Protein AF-M4RRA1-F1 (afdb_monomer)

Radius of gyration: 17.66 Å; Cα contacts (8 Å, |Δi|>4): 62; chains: 1; bounding box: 50×31×45 Å

Structure (mmCIF, N/CA/C/O backbone):
data_AF-M4RRA1-F1
#
_entry.id   AF-M4RRA1-F1
#
loop_
_atom_site.group_PDB
_atom_site.id
_atom_site.type_symbol
_atom_site.label_atom_id
_atom_site.label_alt_id
_atom_site.label_comp_id
_atom_site.label_asym_id
_atom_site.label_entity_id
_atom_site.label_seq_id
_atom_site.pdbx_PDB_ins_code
_atom_site.Cartn_x
_atom_site.Cartn_y
_atom_site.Cartn_z
_atom_site.occupancy
_atom_site.B_iso_or_equiv
_atom_site.auth_seq_id
_atom_site.auth_comp_id
_atom_site.auth_asym_id
_atom_site.auth_atom_id
_atom_site.pdbx_PDB_model_num
ATOM 1 N N . MET A 1 1 ? -26.882 -8.489 -2.580 1.00 70.81 1 MET A N 1
ATOM 2 C CA . MET A 1 1 ? -25.593 -8.208 -1.907 1.00 70.81 1 MET A CA 1
ATOM 3 C C . MET A 1 1 ? -24.525 -9.269 -2.179 1.00 70.81 1 MET A C 1
ATOM 5 O O . MET A 1 1 ? -23.495 -8.911 -2.728 1.00 70.81 1 MET A O 1
ATOM 9 N N . LEU A 1 2 ? -24.742 -10.561 -1.882 1.00 89.12 2 LEU A N 1
ATOM 10 C CA . LEU A 1 2 ? -23.706 -11.592 -2.103 1.00 89.12 2 LEU A CA 1
ATOM 11 C C . LEU A 1 2 ? -23.357 -11.804 -3.591 1.00 89.12 2 LEU A C 1
ATOM 13 O O . LEU A 1 2 ? -22.185 -11.814 -3.947 1.00 89.12 2 LEU A O 1
ATOM 17 N N . LYS A 1 3 ? -24.373 -11.887 -4.466 1.00 89.94 3 LYS A N 1
ATOM 18 C CA . LYS A 1 3 ? -24.181 -12.096 -5.915 1.00 89.94 3 LYS A CA 1
ATOM 19 C C . LYS A 1 3 ? -23.275 -11.032 -6.551 1.00 89.94 3 LYS A C 1
ATOM 21 O O . LYS A 1 3 ? -22.347 -11.377 -7.266 1.00 89.94 3 LYS A O 1
ATOM 26 N N . GLN A 1 4 ? -23.496 -9.756 -6.228 1.00 93.56 4 GLN A N 1
ATOM 27 C CA . GLN A 1 4 ? -22.687 -8.646 -6.745 1.00 93.56 4 GLN A CA 1
ATOM 28 C C . GLN A 1 4 ? -21.228 -8.724 -6.276 1.00 93.56 4 GLN A C 1
ATOM 30 O O . GLN A 1 4 ? -20.335 -8.571 -7.097 1.00 93.56 4 GLN A O 1
ATOM 35 N N . ARG A 1 5 ? -20.984 -9.038 -4.993 1.00 92.56 5 ARG A N 1
ATOM 36 C CA . ARG A 1 5 ? -19.623 -9.192 -4.443 1.00 92.56 5 ARG A CA 1
ATOM 37 C C . ARG A 1 5 ? -18.852 -10.343 -5.095 1.00 92.56 5 ARG A C 1
ATOM 39 O O . ARG A 1 5 ? -17.665 -10.197 -5.367 1.00 92.56 5 ARG A O 1
ATOM 46 N N . ILE A 1 6 ? -19.525 -11.470 -5.347 1.00 94.31 6 ILE A N 1
ATOM 47 C CA . ILE A 1 6 ? -18.920 -12.630 -6.019 1.00 94.31 6 ILE A CA 1
ATOM 48 C C . ILE A 1 6 ? -18.558 -12.270 -7.461 1.00 94.31 6 ILE A C 1
ATOM 50 O O . ILE A 1 6 ? -17.435 -12.525 -7.879 1.00 94.31 6 ILE A O 1
ATOM 54 N N . ILE A 1 7 ? -19.470 -11.628 -8.199 1.00 95.12 7 ILE A N 1
ATOM 55 C CA . ILE A 1 7 ? -19.227 -11.228 -9.592 1.00 95.12 7 ILE A CA 1
ATOM 56 C C . ILE A 1 7 ? -18.054 -10.244 -9.679 1.00 95.12 7 ILE A C 1
ATOM 58 O O . ILE A 1 7 ? -17.164 -10.435 -10.502 1.00 95.12 7 ILE A O 1
ATOM 62 N N . THR A 1 8 ? -17.995 -9.230 -8.809 1.00 94.94 8 THR A N 1
ATOM 63 C CA . THR A 1 8 ? -16.879 -8.271 -8.818 1.00 94.94 8 THR A CA 1
ATOM 64 C C . THR A 1 8 ? -15.548 -8.932 -8.479 1.00 94.94 8 THR A C 1
ATOM 66 O O . THR A 1 8 ? -14.557 -8.653 -9.143 1.00 94.94 8 THR A O 1
ATOM 69 N N . ALA A 1 9 ? -15.512 -9.836 -7.494 1.00 92.19 9 ALA A N 1
ATOM 70 C CA . ALA A 1 9 ? -14.293 -10.570 -7.156 1.00 92.19 9 ALA A CA 1
ATOM 71 C C . ALA A 1 9 ? -13.836 -11.481 -8.309 1.00 92.19 9 ALA A C 1
ATOM 73 O O . ALA A 1 9 ? -12.649 -11.514 -8.626 1.00 92.19 9 ALA A O 1
ATOM 74 N N . LEU A 1 10 ? -14.778 -12.162 -8.971 1.00 95.19 10 LEU A N 1
ATOM 75 C CA . LEU A 1 10 ? -14.507 -13.043 -10.107 1.00 95.19 10 LEU A CA 1
ATOM 76 C C . LEU A 1 10 ? -13.968 -12.286 -11.327 1.00 95.19 10 LEU A C 1
ATOM 78 O O . LEU A 1 10 ? -13.229 -12.869 -12.105 1.00 95.19 10 LEU A O 1
ATOM 82 N N . ILE A 1 11 ? -14.324 -11.011 -11.500 1.00 95.06 11 ILE A N 1
ATOM 83 C CA . ILE A 1 11 ? -13.798 -10.160 -12.579 1.00 95.06 11 ILE A CA 1
ATOM 84 C C . ILE A 1 11 ? -12.445 -9.550 -12.186 1.00 95.06 11 ILE A C 1
ATOM 86 O O . ILE A 1 11 ? -11.511 -9.549 -12.985 1.00 95.06 11 ILE A O 1
ATOM 90 N N . LEU A 1 12 ? -12.315 -9.047 -10.955 1.00 92.88 12 LEU A N 1
ATOM 91 C CA . LEU A 1 12 ? -11.098 -8.372 -10.494 1.00 92.88 12 LEU A CA 1
ATOM 92 C C . LEU A 1 12 ? -9.915 -9.329 -10.328 1.00 92.88 12 LEU A C 1
ATOM 94 O O . LEU A 1 12 ? -8.797 -8.954 -10.665 1.00 92.88 12 LEU A O 1
ATOM 98 N N . ALA A 1 13 ? -10.137 -10.553 -9.843 1.00 92.81 13 ALA A N 1
ATOM 99 C CA . ALA A 1 13 ? -9.068 -11.533 -9.651 1.00 92.81 13 ALA A CA 1
ATOM 100 C C . ALA A 1 13 ? -8.309 -11.884 -10.952 1.00 92.81 13 ALA A C 1
ATOM 102 O O . ALA A 1 13 ? -7.087 -11.725 -10.975 1.00 92.81 13 ALA A O 1
ATOM 103 N N . PRO A 1 14 ? -8.966 -12.308 -12.052 1.00 94.44 14 PRO A N 1
ATOM 104 C CA . PRO A 1 14 ? -8.272 -12.568 -13.308 1.00 94.44 14 PRO A CA 1
ATOM 105 C C . PRO A 1 14 ? -7.684 -11.295 -13.912 1.00 94.44 14 PRO A C 1
ATOM 107 O O . PRO A 1 14 ? -6.604 -11.364 -14.482 1.00 94.44 14 PRO A O 1
ATOM 110 N N . LEU A 1 15 ? -8.329 -10.134 -13.749 1.00 93.44 15 LEU A N 1
ATOM 111 C CA . LEU A 1 15 ? -7.792 -8.859 -14.229 1.00 93.44 15 LEU A CA 1
ATOM 112 C C . LEU A 1 15 ? -6.479 -8.492 -13.517 1.00 93.44 15 LEU A C 1
ATOM 114 O O . LEU A 1 15 ? -5.519 -8.089 -14.171 1.00 93.44 15 LEU A O 1
ATOM 118 N N . ALA A 1 16 ? -6.404 -8.700 -12.201 1.00 91.88 16 ALA A N 1
ATOM 119 C CA . ALA A 1 16 ? -5.183 -8.508 -11.425 1.00 91.88 16 ALA A CA 1
ATOM 120 C C . ALA A 1 16 ? -4.077 -9.486 -11.852 1.00 91.88 16 ALA A C 1
ATOM 122 O O . ALA A 1 16 ? -2.941 -9.066 -12.060 1.00 91.88 16 ALA A O 1
ATOM 123 N N . LEU A 1 17 ? -4.404 -10.769 -12.050 1.00 93.25 17 LEU A N 1
ATOM 124 C CA . LEU A 1 17 ? -3.448 -11.755 -12.568 1.00 93.25 17 LEU A CA 1
ATOM 125 C C . LEU A 1 17 ? -2.943 -11.380 -13.962 1.00 93.25 17 LEU A C 1
ATOM 127 O O . LEU A 1 17 ? -1.748 -11.482 -14.229 1.00 93.25 17 LEU A O 1
ATOM 131 N N . PHE A 1 18 ? -3.831 -10.904 -14.834 1.00 93.88 18 PHE A N 1
ATOM 132 C CA . PHE A 1 18 ? -3.462 -10.464 -16.174 1.00 93.88 18 PHE A CA 1
ATOM 133 C C . PHE A 1 18 ? -2.471 -9.304 -16.116 1.00 93.88 18 PHE A C 1
ATOM 135 O O . PHE A 1 18 ? -1.465 -9.311 -16.819 1.00 93.88 18 PHE A O 1
ATOM 142 N N . ALA A 1 19 ? -2.715 -8.337 -15.231 1.00 91.31 19 ALA A N 1
ATOM 143 C CA . ALA A 1 19 ? -1.802 -7.225 -15.041 1.00 91.31 19 ALA A CA 1
ATOM 144 C C . ALA A 1 19 ? -0.440 -7.657 -14.477 1.00 91.31 19 ALA A C 1
ATOM 146 O O . ALA A 1 19 ? 0.578 -7.122 -14.893 1.00 91.31 19 ALA A O 1
ATOM 147 N N . ILE A 1 20 ? -0.397 -8.632 -13.567 1.00 91.00 20 ILE A N 1
ATOM 148 C CA . ILE A 1 20 ? 0.867 -9.135 -13.005 1.00 91.00 20 ILE A CA 1
ATOM 149 C C . ILE A 1 20 ? 1.686 -9.899 -14.056 1.00 91.00 20 ILE A C 1
ATOM 151 O O . ILE A 1 20 ? 2.906 -9.769 -14.087 1.00 91.00 20 ILE A O 1
ATOM 155 N N . LEU A 1 21 ? 1.036 -10.708 -14.898 1.00 91.56 21 LEU A N 1
ATOM 156 C CA . LEU A 1 21 ? 1.724 -11.621 -15.818 1.00 91.56 21 LEU A CA 1
ATOM 157 C C . LEU A 1 21 ? 2.048 -11.006 -17.185 1.00 91.56 21 LEU A C 1
ATOM 159 O O . LEU A 1 21 ? 3.047 -11.386 -17.790 1.00 91.56 21 LEU A O 1
ATOM 163 N N . TYR A 1 22 ? 1.212 -10.094 -17.690 1.00 90.25 22 TYR A N 1
ATOM 164 C CA . TYR A 1 22 ? 1.317 -9.591 -19.066 1.00 90.25 22 TYR A CA 1
ATOM 165 C C . TYR A 1 22 ? 1.710 -8.119 -19.173 1.00 90.25 22 TYR A C 1
ATOM 167 O O . TYR A 1 22 ? 2.086 -7.674 -20.259 1.00 90.25 22 TYR A O 1
ATO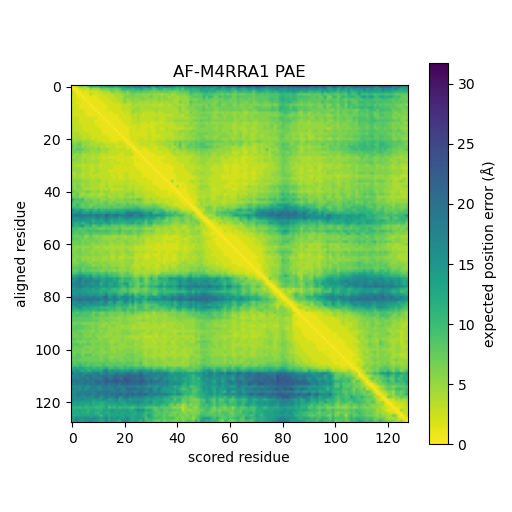M 175 N N . LEU A 1 23 ? 1.603 -7.337 -18.097 1.00 89.62 23 LEU A N 1
ATOM 176 C CA . LEU A 1 23 ? 1.863 -5.904 -18.174 1.00 89.62 23 LEU A CA 1
ATOM 177 C C . LEU A 1 23 ? 3.375 -5.626 -18.065 1.00 89.62 23 LEU A C 1
ATOM 179 O O . LEU A 1 23 ? 4.029 -6.167 -17.171 1.00 89.62 23 LEU A O 1
ATOM 183 N N . PRO A 1 24 ? 3.953 -4.766 -18.927 1.00 89.06 24 PRO A N 1
ATOM 184 C CA . PRO A 1 24 ? 5.344 -4.345 -18.788 1.00 89.06 24 PRO A CA 1
ATOM 185 C C . PRO A 1 24 ? 5.603 -3.732 -17.408 1.00 89.06 24 PRO A C 1
ATOM 187 O O . PRO A 1 24 ? 4.751 -3.012 -16.885 1.00 89.06 24 PRO A O 1
ATOM 190 N N . LEU A 1 25 ? 6.797 -3.956 -16.847 1.00 85.62 25 LEU A N 1
ATOM 191 C CA . LEU A 1 25 ? 7.146 -3.544 -15.477 1.00 85.62 25 LEU A CA 1
ATOM 192 C C . LEU A 1 25 ? 6.856 -2.060 -15.203 1.00 85.62 25 LEU A C 1
ATOM 194 O O . LEU A 1 25 ? 6.288 -1.728 -14.166 1.00 85.62 25 LEU A O 1
ATOM 198 N N . PHE A 1 26 ? 7.180 -1.174 -16.148 1.00 85.38 26 PHE A N 1
ATOM 199 C CA . PHE A 1 26 ? 6.910 0.260 -16.015 1.00 85.38 26 PHE A CA 1
ATOM 200 C C . PHE A 1 26 ? 5.408 0.572 -15.924 1.00 85.38 26 PHE A C 1
ATOM 202 O O . PHE A 1 26 ? 4.954 1.259 -15.009 1.00 85.38 26 PHE A O 1
ATOM 209 N N . SER A 1 27 ? 4.611 0.021 -16.842 1.00 87.88 27 SER A N 1
ATOM 210 C CA . SER A 1 27 ? 3.155 0.192 -16.838 1.00 87.88 27 SER A CA 1
ATOM 211 C C . SER A 1 27 ? 2.514 -0.415 -15.586 1.00 87.88 27 SER A C 1
ATOM 213 O O . SER A 1 27 ? 1.577 0.163 -15.036 1.00 87.88 27 SER A O 1
ATOM 215 N N . PHE A 1 28 ? 3.045 -1.538 -15.095 1.00 88.88 28 PHE A N 1
ATOM 216 C CA . PHE A 1 28 ? 2.604 -2.173 -13.856 1.00 88.88 28 PHE A CA 1
ATOM 217 C C . PHE A 1 28 ? 2.862 -1.300 -12.625 1.00 88.88 28 PHE A C 1
ATOM 219 O O . PHE A 1 28 ? 1.949 -1.103 -11.826 1.00 88.88 28 PHE A O 1
ATOM 226 N N . GLN A 1 29 ? 4.053 -0.709 -12.497 1.00 88.88 29 GLN A N 1
ATOM 227 C CA . GLN A 1 29 ? 4.379 0.204 -11.394 1.00 88.88 29 GLN A CA 1
ATOM 228 C C . GLN A 1 29 ? 3.424 1.402 -11.332 1.00 88.88 29 GLN A C 1
ATOM 230 O O . GLN A 1 29 ? 2.915 1.727 -10.259 1.00 88.88 29 GLN A O 1
ATOM 235 N N . ILE A 1 30 ? 3.127 2.022 -12.480 1.00 89.25 30 ILE A N 1
ATOM 236 C CA . ILE A 1 30 ? 2.177 3.143 -12.557 1.00 89.25 30 ILE A CA 1
ATOM 237 C C . ILE A 1 30 ? 0.772 2.689 -12.160 1.00 89.25 30 ILE A C 1
ATOM 239 O O . ILE A 1 30 ? 0.099 3.364 -11.380 1.00 89.25 30 ILE A O 1
ATOM 243 N N . MET A 1 31 ? 0.323 1.537 -12.663 1.00 91.19 31 MET A N 1
ATOM 244 C CA . MET A 1 31 ? -0.996 1.004 -12.330 1.00 91.19 31 MET A CA 1
ATOM 245 C C . MET A 1 31 ? -1.128 0.730 -10.825 1.00 91.19 31 MET A C 1
ATOM 247 O O . MET A 1 31 ? -2.125 1.119 -10.218 1.00 91.19 31 MET A O 1
ATOM 251 N N . ILE A 1 32 ? -0.111 0.126 -10.203 1.00 91.12 32 ILE A N 1
ATOM 252 C CA . ILE A 1 32 ? -0.075 -0.099 -8.754 1.00 91.12 32 ILE A CA 1
ATOM 253 C C . ILE A 1 32 ? -0.075 1.226 -7.990 1.00 91.12 32 ILE A C 1
ATOM 255 O O . ILE A 1 32 ? -0.820 1.347 -7.022 1.00 91.12 32 ILE A O 1
ATOM 259 N N . ALA A 1 33 ? 0.667 2.245 -8.434 1.00 90.38 33 ALA A N 1
ATOM 260 C CA . ALA A 1 33 ? 0.643 3.564 -7.798 1.00 90.38 33 ALA A CA 1
ATOM 261 C C . ALA A 1 33 ? -0.775 4.169 -7.783 1.00 90.38 33 ALA A C 1
ATOM 263 O O . ALA A 1 33 ? -1.203 4.706 -6.762 1.00 90.38 33 ALA A O 1
ATOM 264 N N . ILE A 1 34 ? -1.538 4.024 -8.873 1.00 90.44 34 ILE A N 1
ATOM 265 C CA . ILE A 1 34 ? -2.938 4.476 -8.946 1.00 90.44 34 ILE A CA 1
ATOM 266 C C . ILE A 1 34 ? -3.817 3.700 -7.958 1.00 90.44 34 ILE A C 1
ATOM 268 O O . ILE A 1 34 ? -4.576 4.308 -7.202 1.00 90.44 34 ILE A O 1
ATOM 272 N N . VAL A 1 35 ? -3.706 2.368 -7.935 1.00 91.50 35 VAL A N 1
ATOM 273 C CA . VAL A 1 35 ? -4.480 1.510 -7.020 1.00 91.50 35 VAL A CA 1
ATOM 274 C C . VAL A 1 35 ? -4.167 1.844 -5.559 1.00 91.50 35 VAL A C 1
ATOM 276 O O . VAL A 1 35 ? -5.088 1.989 -4.755 1.00 91.50 35 VAL A O 1
ATOM 279 N N . MET A 1 36 ? -2.892 2.050 -5.222 1.00 90.81 36 MET A N 1
ATOM 280 C CA . MET A 1 36 ? -2.466 2.474 -3.885 1.00 90.81 36 MET A CA 1
ATOM 281 C C . MET A 1 36 ? -3.000 3.863 -3.528 1.00 90.81 36 MET A C 1
ATOM 283 O O . MET A 1 36 ? -3.429 4.074 -2.398 1.00 90.81 36 MET A O 1
ATOM 287 N N . GLY A 1 37 ? -3.052 4.798 -4.481 1.00 89.06 37 GLY A N 1
ATOM 288 C CA . GLY A 1 37 ? -3.666 6.113 -4.282 1.00 89.06 37 GLY A CA 1
ATOM 289 C C . GLY A 1 37 ? -5.159 6.039 -3.951 1.00 89.06 37 GLY A C 1
ATOM 290 O O . GLY A 1 37 ? -5.626 6.728 -3.042 1.00 89.06 37 GLY A O 1
ATOM 291 N N . LEU A 1 38 ? -5.909 5.169 -4.636 1.00 88.88 38 LEU A N 1
ATOM 292 C CA . LEU A 1 38 ? -7.318 4.909 -4.317 1.00 88.88 38 LEU A CA 1
ATOM 293 C C . LEU A 1 38 ? -7.466 4.291 -2.920 1.00 88.88 38 LEU A C 1
ATOM 295 O O . LEU A 1 38 ? -8.270 4.772 -2.120 1.00 88.88 38 LEU A O 1
ATOM 299 N N . GLY A 1 39 ? -6.638 3.294 -2.597 1.00 87.12 39 GLY A N 1
ATOM 300 C CA . GLY A 1 39 ? -6.593 2.690 -1.264 1.00 87.12 39 GLY A CA 1
ATOM 301 C C . GLY A 1 39 ? -6.281 3.714 -0.171 1.00 87.12 39 GLY A C 1
ATOM 302 O O . GLY A 1 39 ? -6.935 3.730 0.868 1.00 87.12 39 GLY A O 1
ATOM 303 N N . ALA A 1 40 ? -5.361 4.643 -0.430 1.00 87.50 40 ALA A N 1
ATOM 304 C CA . ALA A 1 40 ? -5.013 5.718 0.490 1.00 87.50 40 ALA A CA 1
ATOM 305 C C . ALA A 1 40 ? -6.178 6.693 0.733 1.00 87.50 40 ALA A C 1
ATOM 307 O O . ALA A 1 40 ? -6.396 7.125 1.870 1.00 87.50 40 ALA A O 1
ATOM 308 N N . LEU A 1 41 ? -6.972 7.022 -0.295 1.00 85.31 41 LEU A N 1
ATOM 309 C CA . LEU A 1 41 ? -8.186 7.830 -0.123 1.00 85.31 41 LEU A CA 1
ATOM 310 C C . LEU A 1 41 ? -9.192 7.134 0.794 1.00 85.31 41 LEU A C 1
ATOM 312 O O . LEU A 1 41 ? -9.699 7.757 1.733 1.00 85.31 41 LEU A O 1
ATOM 316 N N . GLU A 1 42 ? -9.458 5.850 0.562 1.00 86.06 42 GLU A N 1
ATOM 317 C CA . GLU A 1 42 ? -10.368 5.072 1.404 1.00 86.06 42 GLU A CA 1
ATOM 318 C C . GLU A 1 42 ? -9.835 4.956 2.837 1.00 86.06 42 GLU A C 1
ATOM 320 O O . GLU A 1 42 ? -10.561 5.236 3.798 1.00 86.06 42 GLU A O 1
ATOM 325 N N . TRP A 1 43 ? -8.541 4.668 2.984 1.00 84.00 43 TRP A N 1
ATOM 326 C CA . TRP A 1 43 ? -7.871 4.541 4.273 1.00 84.00 43 TRP A CA 1
ATOM 327 C C . TRP A 1 43 ? -7.905 5.838 5.084 1.00 84.00 43 TRP A C 1
ATOM 329 O O . TRP A 1 43 ? -8.217 5.829 6.275 1.00 84.00 43 TRP A O 1
ATOM 339 N N . SER A 1 44 ? -7.668 6.985 4.443 1.00 83.50 44 SER A N 1
ATOM 340 C CA . SER A 1 44 ? -7.759 8.295 5.097 1.00 83.50 44 SER A CA 1
ATOM 341 C C . SER A 1 44 ? -9.161 8.572 5.656 1.00 83.50 44 SER A C 1
ATOM 343 O O . SER A 1 44 ? -9.319 9.190 6.711 1.00 83.50 44 SER A O 1
ATOM 345 N N . SER A 1 45 ? -10.205 8.067 4.992 1.00 80.50 45 SER A N 1
ATOM 346 C CA . SER A 1 45 ? -11.574 8.165 5.493 1.00 80.50 45 SER A CA 1
ATOM 347 C C . SER A 1 45 ? -11.790 7.292 6.730 1.00 80.50 45 SER A C 1
ATOM 349 O O . SER A 1 45 ? -12.444 7.733 7.675 1.00 80.50 45 SER A O 1
ATOM 351 N N . MET A 1 46 ? -11.219 6.084 6.751 1.00 77.44 46 MET A N 1
ATOM 352 C CA . MET A 1 46 ? -11.315 5.157 7.886 1.00 77.44 46 MET A CA 1
ATOM 353 C C . MET A 1 46 ? -10.480 5.607 9.093 1.00 77.44 46 MET A C 1
ATOM 355 O O . MET A 1 46 ? -10.878 5.394 10.237 1.00 77.44 46 MET A O 1
ATOM 359 N N . SER A 1 47 ? -9.356 6.292 8.868 1.00 76.25 47 SER A N 1
ATOM 360 C CA . SER A 1 47 ? -8.463 6.773 9.932 1.00 76.25 47 SER A CA 1
ATOM 361 C C . SER A 1 47 ? -9.024 7.964 10.729 1.00 76.25 47 SER A C 1
ATOM 363 O O . SER A 1 47 ? -8.463 8.346 11.761 1.00 76.25 47 SER A O 1
ATOM 365 N N . GLY A 1 48 ? -10.170 8.518 10.314 1.00 70.75 48 GLY A N 1
ATOM 366 C CA . GLY A 1 48 ? -10.845 9.636 10.979 1.00 70.75 48 GLY A CA 1
ATOM 367 C C . GLY A 1 48 ? -10.425 11.015 10.462 1.00 70.75 48 GLY A C 1
ATOM 368 O O . GLY A 1 48 ? -10.685 12.025 11.125 1.00 70.75 48 GLY A O 1
ATOM 369 N N . MET A 1 49 ? -9.780 11.090 9.292 1.00 74.06 49 MET A N 1
ATOM 370 C CA . MET A 1 49 ? -9.516 12.357 8.608 1.00 74.06 49 MET A CA 1
ATOM 371 C C . MET A 1 49 ? -10.784 12.801 7.874 1.00 74.06 49 MET A C 1
ATOM 373 O O . MET A 1 49 ? -11.172 12.234 6.858 1.00 74.06 49 MET A O 1
ATOM 377 N N . THR A 1 50 ? -11.469 13.818 8.396 1.00 67.56 50 THR A N 1
ATOM 378 C CA . THR A 1 50 ? -12.779 14.245 7.873 1.00 67.56 50 THR A CA 1
ATOM 379 C C . THR A 1 50 ? -12.684 15.266 6.739 1.00 67.56 50 THR A C 1
ATOM 381 O O . THR A 1 50 ? -13.594 15.349 5.919 1.00 67.56 50 THR A O 1
ATOM 384 N N . ARG A 1 51 ? -11.585 16.029 6.646 1.00 77.38 51 ARG A N 1
ATOM 385 C CA . ARG A 1 51 ? -11.409 17.070 5.621 1.00 77.38 51 ARG A CA 1
ATOM 386 C C . ARG A 1 51 ? -10.981 16.477 4.281 1.00 77.38 51 ARG A C 1
ATOM 388 O O . ARG A 1 51 ? -9.926 15.852 4.197 1.00 77.38 51 ARG A O 1
ATOM 395 N N . THR A 1 52 ? -11.733 16.781 3.223 1.00 76.50 52 THR A N 1
ATOM 396 C CA . THR A 1 52 ? -11.442 16.377 1.833 1.00 76.50 52 THR A CA 1
ATOM 397 C C . THR A 1 52 ? -10.025 16.748 1.391 1.00 76.50 52 THR A C 1
ATOM 399 O O . THR A 1 52 ? -9.356 15.947 0.745 1.00 76.50 52 THR A O 1
ATOM 402 N N . PHE A 1 53 ? -9.531 17.920 1.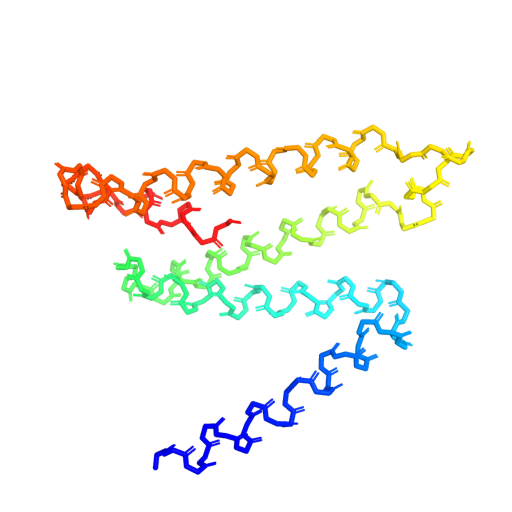807 1.00 79.56 53 PHE A N 1
ATOM 403 C CA . PHE A 1 53 ? -8.167 18.357 1.504 1.00 79.56 53 PHE A CA 1
ATOM 404 C C . PHE A 1 53 ? -7.103 17.427 2.107 1.00 79.56 53 PHE A C 1
ATOM 406 O O . PHE A 1 53 ? -6.170 17.035 1.420 1.00 79.56 53 PHE A O 1
ATOM 413 N N . THR A 1 54 ? -7.268 17.011 3.367 1.00 79.19 54 THR A N 1
ATOM 414 C CA . THR A 1 54 ? -6.327 16.105 4.047 1.00 79.19 54 THR A CA 1
ATOM 415 C C . THR A 1 54 ? -6.347 14.703 3.438 1.00 79.19 54 THR A C 1
ATOM 417 O O . THR A 1 54 ? -5.294 14.087 3.309 1.00 79.19 54 THR A O 1
ATOM 420 N N . LYS A 1 55 ? -7.521 14.222 3.006 1.00 80.88 55 LYS A N 1
ATOM 421 C CA . LYS A 1 55 ? -7.656 12.938 2.301 1.00 80.88 55 LYS A CA 1
ATOM 422 C C . LYS A 1 55 ? -6.898 12.939 0.976 1.00 80.88 55 LYS A C 1
ATOM 424 O O . LYS A 1 55 ? -6.082 12.057 0.729 1.00 80.88 55 LYS A O 1
ATOM 429 N N . SER A 1 56 ? -7.138 13.966 0.158 1.00 82.56 56 SER A N 1
ATOM 430 C CA . SER A 1 56 ? -6.464 14.119 -1.133 1.00 82.56 56 SER A CA 1
ATOM 431 C C . SER A 1 56 ? -4.956 14.297 -0.952 1.00 82.56 56 SER A C 1
ATOM 433 O O . SER A 1 56 ? -4.182 13.623 -1.617 1.00 82.56 56 SER A O 1
ATOM 435 N N . ALA A 1 57 ? -4.524 15.111 0.018 1.00 84.50 57 ALA A N 1
ATOM 436 C CA . ALA A 1 57 ? -3.107 15.284 0.328 1.00 84.50 57 ALA A CA 1
ATOM 437 C C . ALA A 1 57 ? -2.425 13.966 0.734 1.00 84.50 57 ALA A C 1
ATOM 439 O O . ALA A 1 57 ? -1.311 13.704 0.291 1.00 84.50 57 ALA A O 1
ATOM 440 N N . TYR A 1 58 ? -3.090 13.118 1.527 1.00 84.06 58 TYR A N 1
ATOM 441 C CA . TYR A 1 58 ? -2.566 11.801 1.898 1.00 84.06 58 TYR A CA 1
ATOM 442 C C . TYR A 1 58 ? -2.442 10.870 0.686 1.00 84.06 58 TYR A C 1
ATOM 444 O O . TYR A 1 58 ? -1.398 10.256 0.492 1.00 84.06 58 TYR A O 1
ATOM 452 N N . ALA A 1 59 ? -3.459 10.814 -0.174 1.00 86.06 59 ALA A N 1
ATOM 453 C CA . ALA A 1 59 ? -3.399 10.007 -1.389 1.00 86.06 59 ALA A CA 1
ATOM 454 C C . ALA A 1 59 ? -2.334 10.500 -2.376 1.00 86.06 59 ALA A C 1
ATOM 456 O O . ALA A 1 59 ? -1.588 9.693 -2.922 1.00 86.06 59 ALA A O 1
ATOM 457 N N . VAL A 1 60 ? -2.208 11.817 -2.558 1.00 88.44 60 VAL A N 1
ATOM 458 C CA . VAL A 1 60 ? -1.147 12.422 -3.376 1.00 88.44 60 VAL A CA 1
ATOM 459 C C . VAL A 1 60 ? 0.230 12.097 -2.804 1.00 88.44 60 VAL A C 1
ATOM 461 O O . VAL A 1 60 ? 1.140 11.809 -3.572 1.00 88.44 60 VAL A O 1
ATOM 464 N N . LEU A 1 61 ? 0.385 12.098 -1.478 1.00 88.81 61 LEU A N 1
ATOM 465 C CA . LEU A 1 61 ? 1.628 11.711 -0.813 1.00 88.81 61 LEU A CA 1
ATOM 466 C C . LEU A 1 61 ? 1.962 10.233 -1.067 1.00 88.81 61 LEU A C 1
ATOM 468 O O . LEU A 1 61 ? 3.095 9.918 -1.412 1.00 88.81 61 LEU A O 1
ATOM 472 N N . VAL A 1 62 ? 0.993 9.323 -0.946 1.00 88.12 62 VAL A N 1
ATOM 473 C CA . VAL A 1 62 ? 1.218 7.893 -1.225 1.00 88.12 62 VAL A CA 1
ATOM 474 C C . VAL A 1 62 ? 1.617 7.682 -2.688 1.00 88.12 62 VAL A C 1
ATOM 476 O O . VAL A 1 62 ? 2.625 7.035 -2.969 1.00 88.12 62 VAL A O 1
ATOM 479 N N . VAL A 1 63 ? 0.882 8.289 -3.623 1.00 90.06 63 VAL A N 1
ATOM 480 C CA . VAL A 1 63 ? 1.180 8.202 -5.060 1.00 90.06 63 VAL A CA 1
ATOM 481 C C . VAL A 1 63 ? 2.546 8.806 -5.380 1.00 90.06 63 VAL A C 1
ATOM 483 O O . VAL A 1 63 ? 3.303 8.218 -6.151 1.00 90.06 63 VAL A O 1
ATOM 486 N N . SER A 1 64 ? 2.897 9.952 -4.790 1.00 89.25 64 SER A N 1
ATOM 487 C CA . SER A 1 64 ? 4.186 10.598 -5.042 1.00 89.25 64 SER A CA 1
ATOM 488 C C . SER A 1 64 ? 5.349 9.751 -4.538 1.00 89.25 64 SER A C 1
ATOM 490 O O . SER A 1 64 ? 6.329 9.610 -5.263 1.00 89.25 64 SER A O 1
ATOM 492 N N . ILE A 1 65 ? 5.226 9.105 -3.374 1.00 88.44 65 ILE A N 1
ATOM 493 C CA . ILE A 1 65 ? 6.227 8.151 -2.878 1.00 88.44 65 ILE A CA 1
ATOM 494 C C . ILE A 1 65 ? 6.390 6.982 -3.857 1.00 88.44 65 ILE A C 1
ATOM 496 O O . ILE A 1 6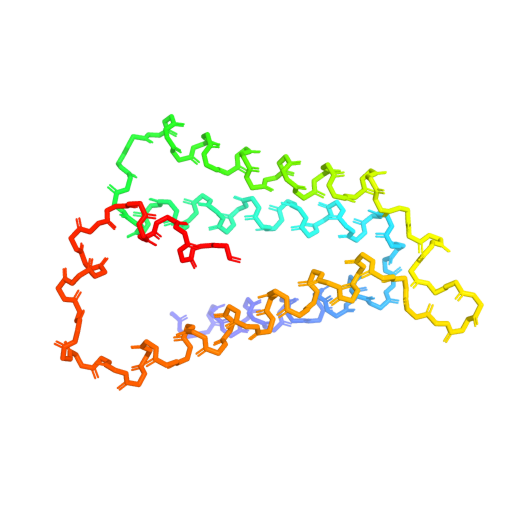5 ? 7.520 6.661 -4.224 1.00 88.44 65 ILE A O 1
ATOM 500 N N . CYS A 1 66 ? 5.293 6.382 -4.335 1.00 87.88 66 CYS A N 1
ATOM 501 C CA . CYS A 1 66 ? 5.353 5.298 -5.321 1.00 87.88 66 CYS A CA 1
ATOM 502 C C . CYS A 1 66 ? 6.044 5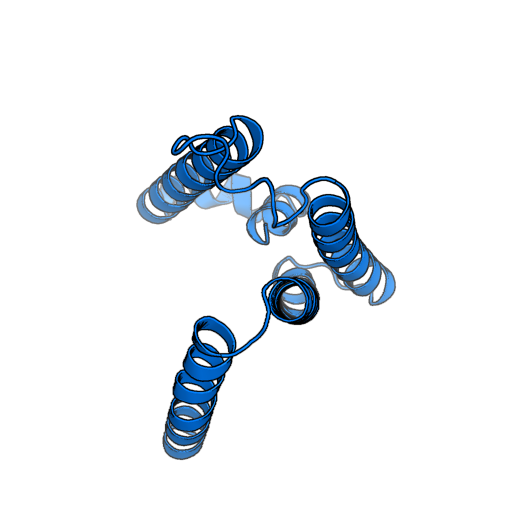.729 -6.625 1.00 87.88 66 CYS A C 1
ATOM 504 O O . CYS A 1 66 ? 6.872 4.989 -7.155 1.00 87.88 66 CYS A O 1
ATOM 506 N N . LEU A 1 67 ? 5.740 6.928 -7.132 1.00 87.81 67 LEU A N 1
ATOM 507 C CA . LEU A 1 67 ? 6.347 7.457 -8.357 1.00 87.81 67 LEU A CA 1
ATOM 508 C C . LEU A 1 67 ? 7.829 7.803 -8.168 1.00 87.81 67 LEU A C 1
ATOM 510 O O . LEU A 1 67 ? 8.641 7.474 -9.028 1.00 87.81 67 LEU A O 1
ATOM 514 N N . ILE A 1 68 ? 8.203 8.416 -7.041 1.00 88.62 68 ILE A N 1
ATOM 515 C CA . ILE A 1 68 ? 9.605 8.717 -6.718 1.00 88.62 68 ILE A CA 1
ATOM 516 C C . ILE A 1 68 ? 10.412 7.420 -6.635 1.00 88.62 68 ILE A C 1
ATOM 518 O O . ILE A 1 68 ? 11.487 7.341 -7.223 1.00 88.62 68 ILE A O 1
ATOM 522 N N . LEU A 1 69 ? 9.886 6.391 -5.964 1.00 83.94 69 LEU A N 1
ATOM 523 C CA . LEU A 1 69 ? 10.519 5.072 -5.898 1.00 83.94 69 LEU A CA 1
ATOM 524 C C . LEU A 1 69 ? 10.655 4.433 -7.286 1.00 83.94 69 LEU A C 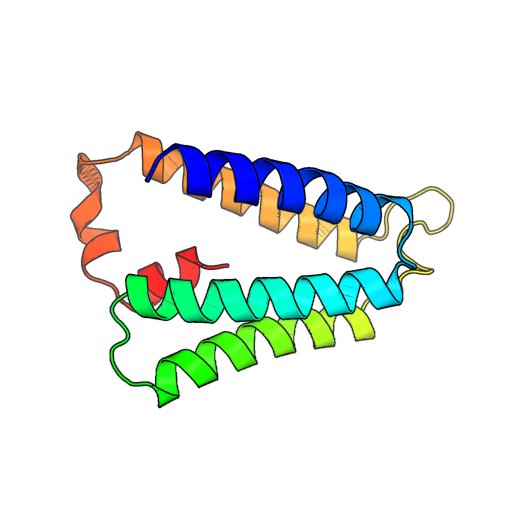1
ATOM 526 O O . LEU A 1 69 ? 11.712 3.891 -7.588 1.00 83.94 69 LEU A O 1
ATOM 530 N N . SER A 1 70 ? 9.634 4.542 -8.141 1.00 84.44 70 SER A N 1
ATOM 531 C CA . SER A 1 70 ? 9.675 4.037 -9.523 1.00 84.44 70 SER A CA 1
ATOM 532 C C . SER A 1 70 ? 10.757 4.721 -10.372 1.00 84.44 70 SER A C 1
ATOM 534 O O . SER A 1 70 ? 11.418 4.058 -11.166 1.00 84.44 70 SER A O 1
ATOM 536 N N . ILE A 1 71 ? 10.995 6.023 -10.174 1.00 83.56 71 ILE A N 1
ATOM 537 C CA . ILE A 1 71 ? 12.047 6.772 -10.885 1.00 83.56 71 ILE A CA 1
ATOM 538 C C . ILE A 1 71 ? 13.440 6.483 -10.302 1.00 83.56 71 ILE A C 1
ATOM 540 O O . ILE A 1 71 ? 14.408 6.349 -11.047 1.00 83.56 71 ILE A O 1
ATOM 544 N N . MET A 1 72 ? 13.558 6.404 -8.973 1.00 81.81 72 MET A N 1
ATOM 545 C CA . MET A 1 72 ? 14.835 6.202 -8.274 1.00 81.81 72 MET A CA 1
ATOM 546 C C . MET A 1 72 ? 15.363 4.769 -8.382 1.00 81.81 72 MET A C 1
ATOM 548 O O . MET A 1 72 ? 16.573 4.566 -8.296 1.00 81.81 72 MET A O 1
ATOM 552 N N . LEU A 1 73 ? 14.485 3.774 -8.541 1.00 76.19 73 LEU A N 1
ATOM 553 C CA . LEU A 1 73 ? 14.853 2.367 -8.685 1.00 76.19 73 LEU A CA 1
ATOM 554 C C . LEU A 1 73 ? 14.454 1.863 -10.085 1.00 76.19 73 LEU A C 1
ATOM 556 O O . LEU A 1 73 ? 13.353 1.333 -10.257 1.00 76.19 73 LEU A O 1
ATOM 560 N N . PRO A 1 74 ? 15.352 1.976 -11.086 1.00 73.50 74 PRO A N 1
ATOM 561 C CA . PRO A 1 74 ? 15.124 1.416 -12.410 1.00 73.50 74 PRO A CA 1
ATOM 562 C C . PRO A 1 74 ? 14.825 -0.080 -12.325 1.00 73.50 74 PRO A C 1
ATOM 564 O O . PRO A 1 74 ? 15.469 -0.828 -11.578 1.00 73.50 74 PRO A O 1
ATOM 567 N N . THR A 1 75 ? 13.855 -0.520 -13.118 1.00 70.38 75 THR A N 1
ATOM 568 C CA . THR A 1 75 ? 13.431 -1.925 -13.186 1.00 70.38 75 THR A CA 1
ATOM 569 C C . THR A 1 75 ? 14.525 -2.832 -13.752 1.00 70.38 75 THR A C 1
ATOM 571 O O . THR A 1 75 ? 14.625 -3.992 -13.360 1.00 70.38 75 TH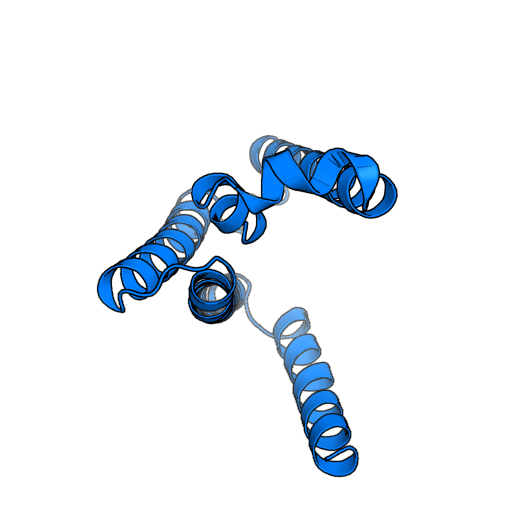R A O 1
ATOM 574 N N . ASP A 1 76 ? 15.423 -2.285 -14.570 1.00 69.88 76 ASP A N 1
ATOM 575 C CA . ASP A 1 76 ? 16.571 -3.003 -15.134 1.00 69.88 76 ASP A CA 1
ATOM 576 C C . ASP A 1 76 ? 17.628 -3.386 -14.080 1.00 69.88 76 ASP A C 1
ATOM 578 O O . ASP A 1 76 ? 18.459 -4.260 -14.313 1.00 69.88 76 ASP A O 1
ATOM 582 N N . LEU A 1 77 ? 17.597 -2.754 -12.899 1.00 70.25 77 LEU A N 1
ATOM 583 C CA . LEU A 1 77 ? 18.559 -2.959 -11.810 1.00 70.25 77 LEU A CA 1
ATOM 584 C C . LEU A 1 77 ? 18.001 -3.803 -10.656 1.00 70.25 77 LEU A C 1
ATOM 586 O O . LEU A 1 77 ? 18.619 -3.852 -9.590 1.00 70.25 77 LEU A O 1
ATOM 590 N N . ILE A 1 78 ? 16.843 -4.452 -10.835 1.00 72.62 78 ILE A N 1
ATOM 591 C CA . ILE A 1 78 ? 16.279 -5.366 -9.825 1.00 72.62 78 ILE A CA 1
ATOM 592 C C . ILE A 1 78 ? 17.249 -6.533 -9.585 1.00 72.62 78 ILE A C 1
ATOM 594 O O . ILE A 1 78 ? 17.575 -6.850 -8.439 1.00 72.62 78 ILE A O 1
ATOM 598 N N . TRP A 1 79 ? 17.747 -7.123 -10.674 1.00 70.00 79 TRP A N 1
ATOM 599 C CA . TRP A 1 79 ? 18.671 -8.253 -10.668 1.00 70.00 79 TRP A CA 1
ATOM 600 C C . TRP A 1 79 ? 20.003 -7.825 -11.272 1.00 70.00 79 TRP A C 1
ATOM 602 O O . TRP A 1 79 ? 20.175 -7.818 -12.488 1.00 70.00 79 TRP A O 1
ATOM 612 N N . TYR A 1 80 ? 20.959 -7.472 -10.419 1.00 66.50 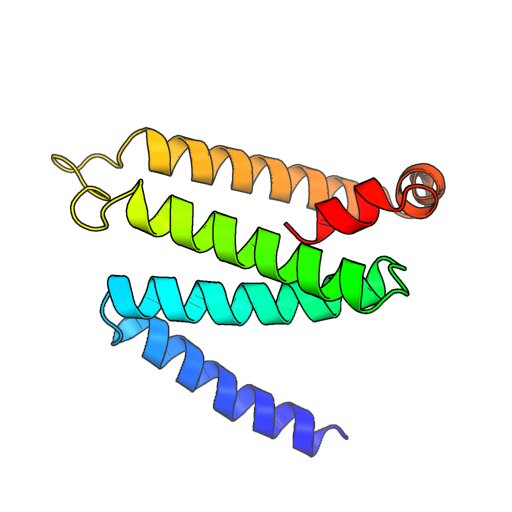80 TYR A N 1
ATOM 613 C CA . TYR A 1 80 ? 22.305 -7.123 -10.854 1.00 66.50 80 TYR A CA 1
ATOM 614 C C . TYR A 1 80 ? 23.233 -8.312 -10.605 1.00 66.50 80 TYR A C 1
ATOM 616 O O . TYR A 1 80 ? 23.417 -8.734 -9.467 1.00 66.50 80 TYR A O 1
ATOM 624 N N . GLN A 1 81 ? 23.793 -8.887 -11.675 1.00 67.06 81 GLN A N 1
ATOM 625 C CA . GLN A 1 81 ? 24.725 -10.027 -11.598 1.00 67.06 81 GLN A CA 1
ATOM 626 C C . GLN A 1 81 ? 24.184 -11.237 -10.803 1.00 67.06 81 GLN A C 1
ATOM 628 O O . GLN A 1 81 ? 24.916 -11.901 -10.074 1.00 67.06 81 GLN A O 1
ATOM 633 N N . GLY A 1 82 ? 22.884 -11.525 -10.927 1.00 70.75 82 GLY A N 1
ATOM 634 C CA . GLY A 1 82 ? 22.237 -12.643 -10.225 1.00 70.75 82 GLY A CA 1
ATOM 635 C C . GLY A 1 82 ? 21.974 -12.398 -8.734 1.00 70.75 82 GLY A C 1
ATOM 636 O O . GLY A 1 82 ? 21.437 -13.275 -8.063 1.00 70.75 82 GLY A O 1
ATOM 637 N N . GLN A 1 83 ? 22.302 -11.211 -8.218 1.00 72.38 83 GLN A N 1
ATOM 638 C CA . GLN A 1 83 ? 21.975 -10.783 -6.864 1.00 72.38 83 GLN A CA 1
ATOM 639 C C . GLN A 1 83 ? 20.892 -9.703 -6.887 1.00 72.38 83 GLN A C 1
ATOM 641 O O . GLN A 1 83 ? 20.840 -8.853 -7.782 1.00 72.38 83 GLN A O 1
ATOM 646 N N . LEU A 1 84 ? 20.010 -9.748 -5.888 1.00 75.69 84 LEU A N 1
ATOM 647 C CA . LEU A 1 84 ? 19.019 -8.701 -5.685 1.00 75.69 84 LEU A CA 1
ATOM 648 C C . LEU A 1 84 ? 19.740 -7.438 -5.214 1.00 75.69 84 LEU A C 1
ATOM 650 O O . LEU A 1 84 ? 20.543 -7.483 -4.278 1.00 75.69 84 LEU A O 1
ATOM 654 N N . ASN A 1 85 ? 19.458 -6.311 -5.859 1.00 81.25 85 ASN A N 1
ATOM 655 C CA . ASN A 1 85 ? 20.064 -5.042 -5.482 1.00 81.25 85 ASN A CA 1
ATOM 656 C C . ASN A 1 85 ? 19.758 -4.711 -4.006 1.00 81.25 85 ASN A C 1
ATOM 658 O O . ASN A 1 85 ? 18.630 -4.856 -3.530 1.00 81.25 85 ASN A O 1
ATOM 662 N N . SER A 1 86 ? 20.792 -4.266 -3.284 1.00 82.25 86 SER A N 1
ATOM 663 C CA . SER A 1 86 ? 20.762 -4.004 -1.840 1.00 82.25 86 SER A CA 1
ATOM 664 C C . SER A 1 86 ? 19.599 -3.099 -1.410 1.00 82.25 86 SER A C 1
ATOM 666 O O . SER A 1 86 ? 18.987 -3.328 -0.366 1.00 82.25 86 SER A O 1
ATOM 668 N N . LEU A 1 87 ? 19.223 -2.119 -2.240 1.00 82.50 87 LEU A N 1
ATOM 669 C CA . LEU A 1 87 ? 18.095 -1.228 -1.955 1.00 82.50 87 LEU A CA 1
ATOM 670 C C . LEU A 1 87 ? 16.753 -1.970 -1.955 1.00 82.50 87 LEU A C 1
ATOM 672 O O . LEU A 1 87 ? 15.956 -1.781 -1.037 1.00 82.50 87 LEU A O 1
ATOM 676 N N . TYR A 1 88 ? 16.520 -2.855 -2.930 1.00 81.75 88 TYR A N 1
ATOM 677 C CA . TYR A 1 88 ? 15.308 -3.679 -2.973 1.00 81.75 88 TYR A CA 1
ATOM 678 C C . TYR A 1 88 ? 15.254 -4.636 -1.779 1.00 81.75 88 TYR A C 1
ATOM 680 O O . TYR A 1 88 ? 14.212 -4.752 -1.136 1.00 81.75 88 TYR A O 1
ATOM 688 N N . THR A 1 89 ? 16.383 -5.258 -1.423 1.00 85.44 89 THR A N 1
ATOM 689 C CA . THR A 1 89 ? 16.488 -6.112 -0.229 1.00 85.44 89 THR A CA 1
ATOM 690 C C . THR A 1 89 ? 16.137 -5.342 1.045 1.00 85.44 89 THR A C 1
ATOM 692 O O . THR A 1 89 ? 15.368 -5.832 1.869 1.00 85.44 89 THR A O 1
ATOM 695 N N . CYS A 1 90 ? 16.650 -4.119 1.199 1.00 87.62 90 CYS A N 1
ATOM 696 C CA . CYS A 1 90 ? 16.367 -3.268 2.353 1.00 87.62 90 CYS A CA 1
ATOM 697 C C . CYS A 1 90 ? 14.874 -2.911 2.452 1.00 87.62 90 CYS A C 1
ATOM 699 O O . CYS A 1 90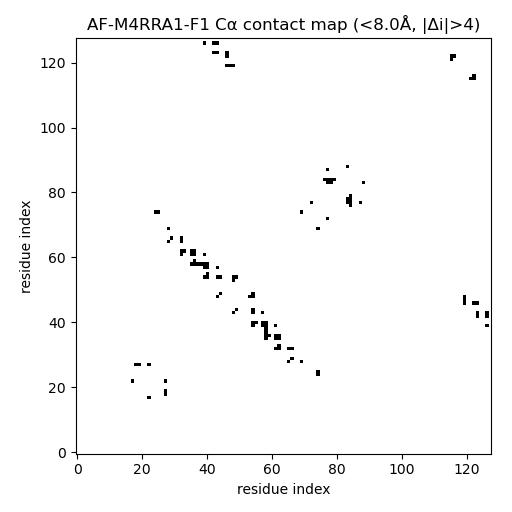 ? 14.271 -3.083 3.511 1.00 87.62 90 CYS A O 1
ATOM 701 N N . ILE A 1 91 ? 14.251 -2.493 1.343 1.00 86.88 91 ILE A N 1
ATOM 702 C CA . ILE A 1 91 ? 12.816 -2.164 1.298 1.00 86.88 91 ILE A CA 1
ATOM 703 C C . ILE A 1 91 ? 11.964 -3.387 1.667 1.00 86.88 91 ILE A C 1
ATOM 705 O O . ILE A 1 91 ? 11.045 -3.273 2.477 1.00 86.88 91 ILE A O 1
ATOM 709 N N . LEU A 1 92 ? 12.289 -4.565 1.124 1.00 88.19 92 LEU A N 1
ATOM 710 C CA . LEU A 1 92 ? 11.581 -5.810 1.435 1.00 88.19 92 LEU A CA 1
ATOM 711 C C . LEU A 1 92 ? 11.732 -6.213 2.907 1.00 88.19 92 LEU A C 1
ATOM 713 O O . LEU A 1 92 ? 10.762 -6.659 3.516 1.00 88.19 92 LEU A O 1
ATOM 717 N N . LEU A 1 93 ? 12.913 -6.023 3.503 1.00 91.62 93 LEU A N 1
ATOM 718 C CA . LEU A 1 93 ? 13.134 -6.272 4.930 1.00 91.62 93 LEU A CA 1
ATOM 719 C C . LEU A 1 93 ? 12.310 -5.326 5.807 1.00 91.62 93 LEU A C 1
ATOM 721 O O . LEU A 1 93 ? 11.683 -5.780 6.762 1.00 91.62 93 LEU A O 1
ATOM 725 N N . ILE A 1 94 ? 12.262 -4.033 5.471 1.00 91.38 94 ILE A N 1
ATOM 726 C CA . ILE A 1 94 ? 11.431 -3.051 6.184 1.00 91.38 94 ILE A CA 1
ATOM 727 C C . ILE A 1 94 ? 9.953 -3.450 6.098 1.00 91.38 94 ILE A C 1
ATOM 729 O O . ILE A 1 94 ? 9.266 -3.468 7.120 1.00 91.38 94 ILE A O 1
ATOM 733 N N . ALA A 1 95 ? 9.477 -3.837 4.911 1.00 90.00 95 ALA A N 1
ATOM 734 C CA . ALA A 1 95 ? 8.108 -4.307 4.715 1.00 90.00 95 ALA A CA 1
ATOM 735 C C . ALA A 1 95 ? 7.806 -5.578 5.530 1.00 90.00 95 ALA A C 1
ATOM 737 O O . ALA A 1 95 ? 6.762 -5.667 6.176 1.00 90.00 95 ALA A O 1
ATOM 738 N N . ALA A 1 96 ? 8.732 -6.540 5.567 1.00 92.62 96 ALA A N 1
ATOM 739 C CA . ALA A 1 96 ? 8.584 -7.762 6.356 1.00 92.62 96 ALA A CA 1
ATOM 740 C C . ALA A 1 96 ? 8.516 -7.473 7.866 1.00 92.62 96 ALA A C 1
ATOM 742 O O . ALA A 1 96 ? 7.651 -8.009 8.561 1.00 92.62 96 ALA A O 1
ATOM 743 N N . ILE A 1 97 ? 9.380 -6.587 8.373 1.00 93.31 97 ILE A N 1
ATOM 744 C CA . ILE A 1 97 ? 9.343 -6.134 9.772 1.00 93.31 97 ILE A CA 1
ATOM 745 C C . ILE A 1 97 ? 7.998 -5.466 10.068 1.00 93.31 97 ILE A C 1
ATOM 747 O O . ILE A 1 97 ? 7.371 -5.770 11.084 1.00 93.31 97 ILE A O 1
ATOM 751 N N . TRP A 1 98 ? 7.520 -4.601 9.173 1.00 90.62 98 TRP A N 1
ATOM 752 C CA . TRP A 1 98 ? 6.235 -3.924 9.329 1.00 90.62 98 TRP A CA 1
ATOM 753 C C . TRP A 1 98 ? 5.052 -4.898 9.383 1.00 90.62 98 TRP A C 1
ATOM 755 O O . TRP A 1 98 ? 4.156 -4.744 10.217 1.00 90.62 98 TRP A O 1
ATOM 765 N N . TRP A 1 99 ? 5.067 -5.949 8.563 1.00 90.38 99 TRP A N 1
ATOM 766 C CA . TRP A 1 99 ? 4.066 -7.016 8.614 1.00 90.38 99 TRP A CA 1
ATOM 767 C C . TRP A 1 99 ? 4.085 -7.779 9.940 1.00 90.38 99 TRP A C 1
ATOM 769 O O . TRP A 1 99 ? 3.023 -8.053 10.498 1.00 90.38 99 TRP A O 1
ATOM 779 N N . ILE A 1 100 ? 5.269 -8.079 10.482 1.00 92.19 100 ILE A N 1
ATOM 780 C CA . ILE A 1 100 ? 5.408 -8.736 11.792 1.00 92.19 100 ILE A CA 1
ATOM 781 C C . ILE A 1 100 ? 4.851 -7.844 12.904 1.00 92.19 100 ILE A C 1
ATOM 783 O O . ILE A 1 100 ? 4.094 -8.323 13.750 1.00 92.19 100 ILE A O 1
ATOM 787 N N . VAL A 1 101 ? 5.182 -6.550 12.893 1.00 88.75 101 VAL A N 1
ATOM 788 C CA . VAL A 1 101 ? 4.637 -5.571 13.846 1.00 88.75 101 VAL A CA 1
ATOM 789 C C . VAL A 1 101 ? 3.112 -5.528 13.746 1.00 88.75 101 VAL A C 1
ATOM 791 O O . VAL A 1 101 ? 2.430 -5.670 14.760 1.00 88.75 101 VAL A O 1
ATOM 794 N N . SER A 1 102 ? 2.570 -5.417 12.532 1.00 86.44 102 SER A N 1
ATOM 795 C CA . SER A 1 102 ? 1.124 -5.401 12.286 1.00 86.44 102 SER A CA 1
ATOM 796 C C . SER A 1 102 ? 0.433 -6.676 12.787 1.00 86.44 102 SER A C 1
ATOM 798 O O . SER A 1 102 ? -0.620 -6.610 13.422 1.00 86.44 102 SER A O 1
ATOM 800 N N . LEU A 1 103 ? 1.041 -7.846 12.581 1.00 88.38 103 LEU A N 1
ATOM 801 C CA . LEU A 1 103 ? 0.529 -9.123 13.083 1.00 88.38 103 LEU A CA 1
ATOM 802 C C . LEU A 1 103 ? 0.553 -9.177 14.615 1.00 88.38 103 LEU A C 1
ATOM 804 O O . LEU A 1 103 ? -0.445 -9.553 15.234 1.00 88.38 103 LEU A O 1
ATOM 808 N N . ALA A 1 104 ? 1.655 -8.759 15.241 1.00 87.31 104 ALA A N 1
ATOM 809 C CA . ALA A 1 104 ? 1.773 -8.708 16.696 1.00 87.31 104 ALA A CA 1
ATOM 810 C C . ALA A 1 104 ? 0.690 -7.814 17.316 1.00 87.31 104 ALA A C 1
ATOM 812 O O . ALA A 1 104 ? 0.10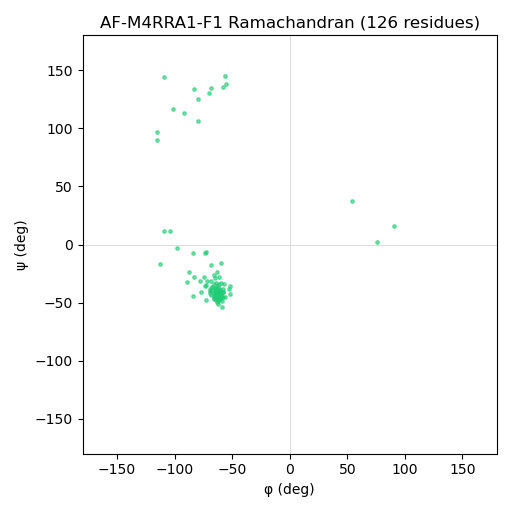2 -8.165 18.339 1.00 87.31 104 ALA A O 1
ATOM 813 N N . MET A 1 105 ? 0.366 -6.694 16.669 1.00 80.62 105 MET A N 1
ATOM 814 C CA . MET A 1 105 ? -0.718 -5.814 17.096 1.00 80.62 105 MET A CA 1
ATOM 815 C C . MET A 1 105 ? -2.101 -6.461 17.019 1.00 80.62 105 MET A C 1
ATOM 817 O O . MET A 1 105 ? -2.907 -6.264 17.928 1.00 80.62 105 MET A O 1
ATOM 821 N N . ILE A 1 106 ? -2.382 -7.223 15.956 1.00 85.19 106 ILE A N 1
ATOM 822 C CA . ILE A 1 106 ? -3.650 -7.953 15.803 1.00 85.19 106 ILE A CA 1
ATOM 823 C C . ILE A 1 106 ? -3.799 -8.979 16.932 1.00 85.19 106 ILE A C 1
ATOM 825 O O . ILE A 1 106 ? -4.867 -9.072 17.531 1.00 85.19 106 ILE A O 1
ATOM 829 N N . ILE A 1 107 ? -2.726 -9.698 17.277 1.00 86.00 107 ILE A N 1
ATOM 830 C CA . ILE A 1 107 ? -2.725 -10.665 18.389 1.00 86.00 107 ILE A CA 1
ATOM 831 C C . ILE A 1 107 ? -2.866 -9.964 19.749 1.00 86.00 107 ILE A C 1
ATOM 833 O O . ILE A 1 107 ? -3.529 -10.472 20.649 1.00 86.00 107 ILE A O 1
ATOM 837 N N . ALA A 1 108 ? -2.259 -8.787 19.913 1.00 83.25 108 ALA A N 1
ATOM 838 C CA . ALA A 1 108 ? -2.307 -8.003 21.146 1.00 83.25 108 ALA A CA 1
ATOM 839 C C . ALA A 1 108 ? -3.665 -7.307 21.390 1.00 83.25 108 ALA A C 1
ATOM 841 O O . ALA A 1 108 ? -3.890 -6.723 22.462 1.00 83.25 108 ALA A O 1
ATOM 842 N N . TYR A 1 109 ? -4.580 -7.349 20.419 1.00 75.06 109 TYR A N 1
ATOM 843 C CA . TYR A 1 109 ? -5.943 -6.854 20.567 1.00 75.06 109 TYR A CA 1
ATOM 844 C C . TYR A 1 109 ? -6.740 -7.740 21.549 1.00 75.06 109 TYR A C 1
ATOM 846 O O . TYR A 1 109 ? -6.672 -8.962 21.445 1.00 75.06 109 TYR A O 1
ATOM 854 N N . PRO A 1 110 ? -7.515 -7.183 22.508 1.00 72.44 110 PRO A N 1
ATOM 855 C CA . PRO A 1 110 ? -7.869 -5.769 22.700 1.00 72.44 110 PRO A CA 1
ATOM 856 C C . PRO A 1 110 ? -7.023 -5.010 23.745 1.00 72.44 110 PRO A C 1
ATOM 858 O O . PRO A 1 110 ? -7.225 -3.805 23.922 1.00 72.44 110 PRO A O 1
ATOM 861 N N . ARG A 1 111 ? -6.086 -5.679 24.439 1.00 67.25 111 ARG A N 1
ATOM 862 C CA . ARG A 1 111 ? -5.395 -5.172 25.649 1.00 67.25 111 ARG A CA 1
ATOM 863 C C . ARG A 1 111 ? -4.651 -3.845 25.462 1.00 67.25 111 ARG A C 1
ATOM 865 O O . ARG A 1 111 ? -4.623 -3.049 26.393 1.00 67.25 111 ARG A O 1
ATOM 872 N N . TYR A 1 112 ? -4.087 -3.590 24.281 1.00 66.00 112 TYR A N 1
ATOM 873 C CA . TYR A 1 112 ? -3.294 -2.382 24.002 1.00 66.00 112 TYR A CA 1
ATOM 874 C C . TYR A 1 112 ? -3.981 -1.387 23.057 1.00 66.00 112 TYR A C 1
ATOM 876 O O . TYR A 1 112 ? -3.348 -0.445 22.589 1.00 66.00 112 TYR A O 1
ATOM 884 N N . SER A 1 113 ? -5.275 -1.565 22.765 1.00 63.03 113 SER A N 1
ATOM 885 C CA . SER A 1 113 ? -5.978 -0.804 21.720 1.00 63.03 113 SER A CA 1
ATOM 886 C C . SER A 1 113 ? -6.076 0.710 21.973 1.00 63.03 113 SER A C 1
ATOM 888 O O . SER A 1 113 ? -6.164 1.469 21.008 1.00 63.03 113 SER A O 1
ATOM 890 N N . SER A 1 114 ? -5.995 1.183 23.225 1.00 62.12 114 SER A N 1
ATOM 891 C CA . SER A 1 114 ? -6.148 2.612 23.559 1.00 62.12 114 SER A CA 1
ATOM 892 C C . SER A 1 114 ? -5.052 3.505 22.962 1.00 62.12 114 SER A C 1
ATOM 894 O O . SER A 1 114 ? -5.334 4.637 22.554 1.00 62.12 114 SER A O 1
ATOM 896 N N . VAL A 1 115 ? -3.825 2.985 22.843 1.00 64.62 115 VAL A N 1
ATOM 897 C CA . VAL A 1 115 ? -2.654 3.709 22.320 1.00 64.62 115 VAL A CA 1
ATOM 898 C C . VAL A 1 115 ? -2.815 3.997 20.823 1.00 64.62 115 VAL A C 1
ATOM 900 O O . VAL A 1 115 ? -2.594 5.116 20.362 1.00 64.62 115 VAL A O 1
ATOM 903 N N . TRP A 1 116 ? -3.282 3.006 20.064 1.00 63.50 116 TRP A N 1
ATOM 904 C CA . TRP A 1 116 ? -3.456 3.084 18.610 1.00 63.50 116 TRP A CA 1
ATOM 905 C C . TRP A 1 116 ? -4.782 3.746 18.214 1.00 63.50 116 TRP A C 1
ATOM 907 O O . TRP A 1 116 ? -4.887 4.374 17.162 1.00 63.50 116 TRP A O 1
ATOM 917 N N . TYR A 1 117 ? -5.809 3.637 19.064 1.00 63.09 117 TYR A N 1
ATOM 918 C CA . TYR A 1 117 ? -7.118 4.243 18.829 1.00 63.09 117 TYR A CA 1
ATOM 919 C C . TYR A 1 117 ? -7.093 5.771 18.997 1.00 63.09 117 TYR A C 1
ATOM 921 O O . TYR A 1 117 ? -7.782 6.478 18.264 1.00 63.09 117 TYR A O 1
ATOM 929 N N . THR A 1 118 ? -6.289 6.285 19.930 1.00 63.97 118 THR A N 1
ATOM 930 C CA . THR A 1 118 ? -6.249 7.720 20.265 1.00 63.97 118 THR A CA 1
ATOM 931 C C . THR A 1 118 ? -5.456 8.548 19.248 1.00 63.97 118 THR A C 1
ATOM 933 O O . THR A 1 118 ? -5.790 9.704 18.987 1.00 63.97 118 THR A O 1
ATOM 936 N N . SER A 1 119 ? -4.421 7.973 18.627 1.00 69.19 119 SER A N 1
ATOM 937 C CA . SER A 1 119 ? -3.550 8.713 17.711 1.00 69.19 119 SER A CA 1
ATOM 938 C C . SER A 1 119 ? -4.017 8.633 16.255 1.00 69.19 119 SER A C 1
ATOM 940 O O . SER A 1 119 ? -3.919 7.597 15.596 1.00 69.19 119 SER A O 1
ATOM 942 N N . LYS A 1 120 ? -4.453 9.776 15.709 1.00 66.56 120 LYS A N 1
ATOM 943 C CA . LYS A 1 120 ? -4.783 9.930 14.277 1.00 66.56 120 LYS A CA 1
ATOM 944 C C . LYS A 1 120 ? -3.575 9.686 13.364 1.00 66.56 120 LYS A C 1
ATOM 946 O O . LYS A 1 120 ? -3.753 9.253 12.231 1.00 66.56 120 LYS A O 1
ATOM 951 N N . ILE A 1 121 ? -2.362 9.944 13.860 1.00 68.12 121 ILE A N 1
ATOM 952 C CA . ILE A 1 121 ? -1.113 9.750 13.112 1.00 68.12 121 ILE A CA 1
ATOM 953 C C . ILE A 1 121 ? -0.811 8.259 12.980 1.00 68.12 121 ILE A C 1
ATOM 955 O O . ILE A 1 121 ? -0.601 7.793 11.866 1.00 68.12 121 ILE A O 1
ATOM 959 N N . LEU A 1 122 ? -0.886 7.489 14.076 1.00 67.94 122 LEU A N 1
ATOM 960 C CA . LEU A 1 122 ? -0.696 6.036 13.994 1.00 67.94 122 LEU A CA 1
ATOM 961 C C . LEU A 1 122 ? -1.741 5.383 13.082 1.00 67.94 122 LEU A C 1
ATOM 963 O O . LEU A 1 122 ? -1.395 4.525 12.280 1.00 67.94 122 LEU A O 1
ATOM 967 N N . ARG A 1 123 ? -2.995 5.853 13.114 1.00 71.25 123 ARG A N 1
ATOM 968 C CA . ARG A 1 123 ? -4.035 5.396 12.178 1.00 71.25 123 ARG A CA 1
ATOM 969 C C . ARG A 1 123 ? -3.728 5.688 10.712 1.00 71.25 123 ARG A C 1
ATOM 971 O O . ARG A 1 123 ? -4.110 4.898 9.859 1.00 71.25 123 ARG A O 1
ATOM 978 N N . GLY A 1 124 ? -3.061 6.800 10.413 1.00 68.81 124 GLY A N 1
ATOM 979 C CA . GLY A 1 124 ? -2.595 7.109 9.059 1.00 68.81 124 GLY A CA 1
ATOM 980 C C . GLY A 1 124 ? -1.399 6.255 8.632 1.00 68.81 124 GLY A C 1
ATOM 981 O O . GLY A 1 124 ? -1.325 5.855 7.475 1.00 68.81 124 GLY A O 1
ATOM 982 N N . ILE A 1 125 ? -0.497 5.934 9.563 1.00 73.31 125 ILE A N 1
ATOM 983 C CA . ILE A 1 125 ? 0.675 5.087 9.297 1.00 73.31 125 ILE A CA 1
ATOM 984 C C . ILE A 1 125 ? 0.256 3.638 9.008 1.00 73.31 125 ILE A C 1
ATOM 986 O O . ILE A 1 125 ? 0.873 3.011 8.162 1.00 73.31 125 ILE A O 1
ATOM 990 N N . PHE A 1 126 ? -0.833 3.128 9.596 1.00 71.88 126 PHE A N 1
ATOM 991 C CA . PHE A 1 126 ? -1.357 1.792 9.253 1.00 71.88 126 PHE A CA 1
ATOM 992 C C . PHE A 1 126 ? -1.772 1.596 7.797 1.00 71.88 126 PHE A C 1
ATOM 994 O O . PHE A 1 126 ? -1.974 0.459 7.388 1.00 71.88 126 PHE A O 1
ATOM 1001 N N . GLY A 1 127 ? -1.949 2.680 7.041 1.00 64.69 127 GLY A N 1
ATOM 1002 C CA . GLY A 1 127 ? -2.297 2.598 5.624 1.00 64.69 127 GLY A CA 1
ATOM 1003 C C . GLY A 1 127 ? -1.100 2.411 4.693 1.00 64.69 127 GLY A C 1
ATOM 1004 O O . GLY A 1 127 ? -1.320 2.242 3.496 1.00 64.69 127 GLY A O 1
ATOM 1005 N N . PHE A 1 128 ? 0.128 2.486 5.221 1.00 60.16 128 PHE A N 1
ATOM 1006 C CA . PHE A 1 128 ? 1.378 2.194 4.513 1.00 60.16 128 PHE A CA 1
ATOM 1007 C C . PHE A 1 128 ? 1.806 0.746 4.757 1.00 60.16 128 PHE A C 1
ATOM 1009 O O . PHE A 1 128 ? 2.331 0.138 3.799 1.00 60.16 128 PHE A O 1
#

Mean predicted aligned error: 7.46 Å

Sequence (128 aa):
MLKQRIITALILAPLALFAILYLPLFSFQIMIAIVMGLGALEWSSMSGMTRTFTKSAYAVLVVSICLILSIMLPTDLIWYQGQLNSLYTCILLIAAIWWIVSLAMIIAYPRYSSVWYTSKILRGIFGF

Foldseek 3Di:
DVVVVVVVCVVVVVVVVCLVPPPPPLRSLLVVLVVLLVLQLVLCVVLPNPDPVVSNVRSVVSSVVSVVCPVVDDPVQCQDPNDGPPVVVVVVVVVVVVVVVVVVVVVCPPVPVVVCSPDSVSSSVVSD

Organism: NCBI:txid1129794

Secondary structure (DSSP, 8-state):
-HHHHHHHHHHHHHHHHHHHHHS-HHHHHHHHHHHHHHHHHHHHHHTT---HHHHHHHHHHHHHHHHHHHHHS-GGGSEETTEE-HHHHHHHHHHHHHHHHHHHHHHTTTTTHHHHHH-HHHHHHTT-

Solvent-accessible surface area (backbone atoms only — not comparable to full-atom values): 7145 Å² total; per-residue (Å²): 113,68,69,59,54,51,53,51,49,65,53,48,52,58,52,51,50,47,44,71,76,71,43,56,70,69,62,38,53,54,52,49,27,53,54,50,23,53,50,33,38,55,42,30,54,74,38,67,51,82,51,69,68,60,24,51,51,50,13,50,49,51,27,47,51,46,51,51,51,54,69,76,49,52,79,84,52,50,60,50,93,88,38,71,33,68,68,60,53,50,54,53,49,54,52,51,52,50,50,52,52,55,50,52,51,62,69,47,55,72,86,60,46,68,68,56,69,71,35,57,63,57,38,54,55,74,70,110

pLDDT: mean 82.51, std 9.58, range [60.16, 95.19]